Protein 3SL2 (pdb70)

Foldseek 3Di:
DKDQVLVLVVVVVVVVVPDDDAAEAEAGDPDRKIFPADSVLVSLLVVLVVVVQRVFADDSWYWYWHWDADVPVQKIKIKIKTQGQWADPVCFVVQLPFQDDNPVPDGSHSNVSSQVRLVVQPKGWGKDTDGNGIIMIMMMTRIDD

CATH classification: 3.30.565.10

Sequence (145 aa):
MWIQIVRFMSLIIDRFEMTKEQEFIRNLPDRDLYVEIDQDKITQVLDNIISNALKYSPEGGHVTFSIDVNEEEELLYISVKDEGIGIPKKDVEKVFDRFYRVDLGGTGLGLAIAKEMVQAHGGDIWADSIEGKGTTITFTLPYKE

Organism: Bacillus subtilis (strain 168) (NCBI:txid224308)

InterPro domains:
  IPR000014 PAS domain [PF13426] (274-369)
  IPR000014 PAS domain [SM00091] (263-329)
  IPR000014 PAS domain [cd00130] (272-367)
  IPR000700 PAS-associated, C-terminal [PS50113] (325-379)
  IPR001610 PAC motif [SM00086] (328-370)
  IPR003594 Histidine kinase/HSP90-like ATPase domain [PF02518] (489-601)
  IPR003594 Histidine kinase/HSP90-like ATPase domain [SM00387] (488-602)
  IPR003660 HAMP domain [PF00672] (201-253)
  IPR003660 HAMP domain [PS50885] (204-256)
  IPR003660 HAMP domain [SM00304] (204-256)
  IPR003661 Signal transduction histidine kinase, dimerisation/phosphoacceptor domain [PF00512] (377-442)
  IPR003661 Signal transduction histidine kinase, dimerisation/phosphoacceptor domain [SM00388] (376-443)
  IPR003661 Signal transduction histidine kinase, dimerisation/phosphoacceptor domain [cd00082] (374-439)
  IPR004358 Signal transduction histidine kinase-related protein, C-terminal [PR00344] (527-541)
  IPR004358 Signal transduction histidine kinase-related protein, C-terminal [PR00344] (545-555)
  IPR004358 Signal transduction histidine kinase-related protein, C-terminal [PR00344] (562-580)
  IPR004358 Signal transduction histidine kinase-related protein, C-terminal [PR00344] (586-599)
  IPR005467 Histidine kinase domain [PS50109] (383-602)
  IPR035965 PAS domain superfamily [SSF55785] (250-368)
  IPR036097 Signal transduction histidine kinase, dimerisation/phosphoacceptor domain superfamily [SSF47384] (362-443)

Secondary structure (DSSP, 8-state):
-EEEHHHHHHHHHHHHHTSS---EEEE--SS--EEES-HHHHHHHHHHHHHHHHHT--TT--EEEEEEEETTTTEEEEEEE--SS---TTTTTTTTSTT----------HHHHHHHHHHHTT--EEEEEETTTEEEEEEEEEEE-

B-factor: mean 34.16, std 13.98, range [8.69, 88.14]

Structure (mmCIF, N/CA/C/O backbone):
data_3SL2
#
_entry.id   3SL2
#
_cell.length_a   59.040
_cell.length_b   59.040
_cell.length_c   99.310
_cell.angle_alpha   90.00
_cell.angle_beta   90.00
_cell.angle_gamma   90.00
#
_symmetry.space_group_name_H-M   'I 41'
#
loop_
_entity.id
_entity.type
_entity.pdbx_description
1 polymer 'Sensor histidine kinase yycG'
2 non-polymer 'MAGNESIUM ION'
3 non-polymer "ADENOSINE-5'-TRIPHOSPHATE"
4 water water
#
loop_
_atom_site.group_PDB
_atom_site.id
_atom_site.type_symbol
_atom_site.label_atom_id
_atom_site.label_alt_id
_atom_site.label_comp_id
_atom_site.label_asym_id
_atom_site.label_entity_id
_atom_site.label_seq_id
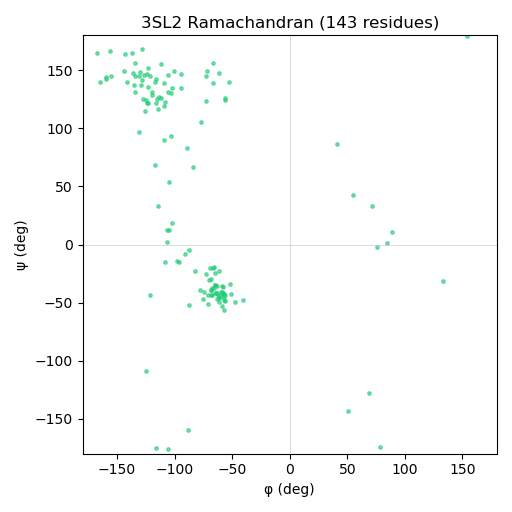_atom_site.pdbx_PDB_ins_code
_atom_site.Cartn_x
_atom_site.Cartn_y
_atom_site.Cartn_z
_atom_site.occupancy
_atom_site.B_iso_or_equiv
_atom_site.auth_seq_id
_atom_site.auth_comp_id
_atom_site.auth_asym_id
_atom_site.auth_atom_id
_atom_site.pdbx_PDB_model_num
ATOM 1 N N . MET A 1 1 ? -42.767 21.874 -4.795 1.00 46.60 450 MET A N 1
ATOM 2 C CA . MET A 1 1 ? -43.099 20.421 -4.791 1.00 47.61 450 MET A CA 1
ATOM 3 C C . MET A 1 1 ? -42.187 19.602 -3.880 1.00 45.65 450 MET A C 1
ATOM 4 O O . MET A 1 1 ? -41.000 19.897 -3.715 1.00 44.75 450 MET A O 1
ATOM 9 N N . TRP A 1 2 ? -42.769 18.544 -3.334 1.00 45.64 451 TRP A N 1
ATOM 10 C CA . TRP A 1 2 ? -42.131 17.724 -2.335 1.00 44.13 451 TRP A CA 1
ATOM 11 C C . TRP A 1 2 ? -41.685 16.388 -2.922 1.00 44.09 451 TRP A C 1
ATOM 12 O O . TRP A 1 2 ? -42.330 15.844 -3.827 1.00 46.09 451 TRP A O 1
ATOM 23 N N . ILE A 1 3 ? -40.560 15.875 -2.434 1.00 42.04 452 ILE A N 1
ATOM 24 C CA . ILE A 1 3 ? -40.096 14.566 -2.877 1.00 41.06 452 ILE A CA 1
ATOM 25 C C . ILE A 1 3 ? -39.738 13.671 -1.703 1.00 39.93 452 ILE A C 1
ATOM 26 O O . ILE A 1 3 ? -39.265 14.137 -0.665 1.00 37.62 452 ILE A O 1
ATOM 31 N N . GLN A 1 4 ? -40.008 12.382 -1.877 1.00 39.30 453 GLN A N 1
ATOM 32 C CA . GLN A 1 4 ? -39.703 11.404 -0.865 1.00 38.21 453 GLN A CA 1
ATOM 33 C C . GLN A 1 4 ? -38.214 11.145 -0.949 1.00 36.04 453 GLN A C 1
ATOM 34 O O . GLN A 1 4 ? -37.723 10.506 -1.883 1.00 36.51 453 GLN A O 1
ATOM 40 N N . ILE A 1 5 ? -37.485 11.684 0.020 1.00 33.85 454 ILE A N 1
ATOM 41 C CA . ILE A 1 5 ? -36.031 11.767 -0.075 1.00 32.92 454 ILE A CA 1
ATOM 42 C C . ILE A 1 5 ? -35.322 10.414 0.100 1.00 33.47 454 ILE A C 1
ATOM 43 O O . ILE A 1 5 ? -34.213 10.229 -0.393 1.00 32.82 454 ILE A O 1
ATOM 48 N N . VAL A 1 6 ? -35.964 9.477 0.795 1.00 34.34 455 VAL A N 1
ATOM 49 C CA . VAL A 1 6 ? -35.338 8.168 1.008 1.00 35.68 455 VAL A CA 1
ATOM 50 C C . VAL A 1 6 ? -35.299 7.383 -0.300 1.00 36.71 455 VAL A C 1
ATOM 51 O O . VAL A 1 6 ? -34.247 6.869 -0.702 1.00 37.00 455 VAL A O 1
ATOM 55 N N . ARG A 1 7 ? -36.456 7.298 -0.950 1.00 37.45 456 ARG A N 1
ATOM 56 C CA . ARG A 1 7 ? -36.578 6.690 -2.256 1.00 40.27 456 ARG A CA 1
ATOM 57 C C . ARG A 1 7 ? -35.623 7.378 -3.209 1.00 39.34 456 ARG A C 1
ATOM 58 O O . ARG A 1 7 ? -34.850 6.734 -3.913 1.00 40.13 456 ARG A O 1
ATOM 66 N N . PHE A 1 8 ? -35.655 8.707 -3.206 1.00 37.83 457 PHE A N 1
ATOM 67 C CA . PHE A 1 8 ? -34.880 9.460 -4.178 1.00 37.10 457 PHE A CA 1
ATOM 68 C C . PHE A 1 8 ? -33.389 9.146 -4.130 1.00 36.25 457 PHE A C 1
ATOM 69 O O . PHE A 1 8 ? -32.738 8.920 -5.162 1.00 36.43 457 PHE A O 1
ATOM 77 N N . MET A 1 9 ? -32.855 9.147 -2.923 1.00 35.01 458 MET A N 1
ATOM 78 C CA . MET A 1 9 ? -31.460 8.879 -2.716 1.00 36.29 458 MET A CA 1
ATOM 79 C C . MET A 1 9 ? -31.081 7.452 -3.031 1.00 37.90 458 MET A C 1
ATOM 80 O O . MET A 1 9 ? -30.004 7.219 -3.555 1.00 38.62 458 MET A O 1
ATOM 85 N N . SER A 1 10 ? -31.967 6.509 -2.704 1.00 39.78 459 SER A N 1
ATOM 86 C CA . SER A 1 10 ? -31.709 5.094 -2.965 1.00 41.81 459 SER A CA 1
ATOM 87 C C . SER A 1 10 ? -31.453 4.890 -4.450 1.00 42.76 459 SER A C 1
ATOM 88 O O . SER A 1 10 ? -30.544 4.159 -4.827 1.00 43.41 459 SER A O 1
ATOM 91 N N . LEU A 1 11 ? -32.251 5.562 -5.279 1.00 42.53 460 LEU A N 1
ATOM 92 C CA . LEU A 1 11 ? -32.121 5.490 -6.729 1.00 44.38 460 LEU A CA 1
ATOM 93 C C . LEU A 1 11 ? -30.841 6.144 -7.241 1.00 43.95 460 LEU A C 1
ATOM 94 O O . LEU A 1 11 ? -30.210 5.631 -8.178 1.00 44.72 460 LEU A O 1
ATOM 99 N N . ILE A 1 12 ? -30.466 7.283 -6.641 1.00 42.35 461 ILE A N 1
ATOM 100 C CA . ILE A 1 12 ? -29.172 7.903 -6.928 1.00 42.48 461 ILE A CA 1
ATOM 101 C C . ILE A 1 12 ? -28.023 6.945 -6.605 1.00 43.21 461 ILE A C 1
ATOM 102 O O . ILE A 1 12 ? -27.176 6.692 -7.457 1.00 44.26 461 ILE A O 1
ATOM 107 N N . ILE A 1 13 ? -28.009 6.418 -5.383 1.00 43.60 462 ILE A N 1
ATOM 108 C CA . ILE A 1 13 ? -26.987 5.462 -4.958 1.00 45.26 462 ILE A CA 1
ATOM 109 C C . ILE A 1 13 ? -26.984 4.241 -5.889 1.00 47.60 462 ILE A C 1
ATOM 110 O O . ILE A 1 13 ? -25.925 3.782 -6.309 1.00 48.77 462 ILE A O 1
ATOM 115 N N . ASP A 1 14 ? -28.168 3.754 -6.250 1.00 49.12 463 ASP A N 1
ATOM 116 C CA . ASP A 1 14 ? -28.264 2.575 -7.113 1.00 51.62 463 ASP A CA 1
ATOM 117 C C . ASP A 1 14 ? -27.557 2.793 -8.447 1.00 52.66 463 ASP A C 1
ATOM 118 O O . ASP A 1 14 ? -26.867 1.905 -8.931 1.00 54.34 463 ASP A O 1
ATOM 123 N N . ARG A 1 15 ? -27.706 3.983 -9.025 1.00 51.85 464 ARG A N 1
ATOM 124 C CA . ARG A 1 15 ? -27.090 4.265 -10.319 1.00 53.25 464 ARG A CA 1
ATOM 125 C C . ARG A 1 15 ? -25.564 4.329 -10.201 1.00 52.94 464 ARG A C 1
ATOM 126 O O . ARG A 1 15 ? -24.851 3.992 -11.156 1.00 54.41 464 ARG A O 1
ATOM 134 N N . PHE A 1 16 ? -25.077 4.734 -9.023 1.00 51.39 465 PHE A N 1
ATOM 135 C CA . PHE A 1 16 ? -23.640 4.685 -8.698 1.00 51.35 465 PHE A CA 1
ATOM 136 C C . PHE A 1 16 ? -23.164 3.268 -8.319 1.00 53.52 465 PHE A C 1
ATOM 137 O O . PHE A 1 16 ? -22.061 2.870 -8.691 1.00 54.32 465 PHE A O 1
ATOM 145 N N . GLU A 1 17 ? -23.990 2.529 -7.571 1.00 54.60 466 GLU A N 1
ATOM 146 C CA . GLU A 1 17 ? -23.640 1.182 -7.092 1.00 57.25 466 GLU A CA 1
ATOM 147 C C . GLU A 1 17 ? -23.523 0.187 -8.245 1.00 60.78 466 GLU A C 1
ATOM 148 O O . GLU A 1 17 ? -22.859 -0.841 -8.116 1.00 62.20 466 GLU A O 1
ATOM 154 N N . MET A 1 18 ? -24.133 0.522 -9.381 1.00 62.48 467 MET A N 1
ATOM 155 C CA . MET A 1 18 ? -24.251 -0.406 -10.508 1.00 66.50 467 MET A CA 1
ATOM 156 C C . MET A 1 18 ? -23.358 -0.118 -11.707 1.00 68.03 467 MET A C 1
ATOM 157 O O . MET A 1 18 ? -23.436 -0.821 -12.718 1.00 70.52 467 MET A O 1
ATOM 162 N N . THR A 1 19 ? -22.522 0.909 -11.611 1.00 67.69 468 THR A N 1
ATOM 163 C CA . THR A 1 19 ? -21.696 1.308 -12.747 1.00 69.51 468 THR A CA 1
ATOM 164 C C . THR A 1 19 ? -20.208 1.222 -12.438 1.00 70.54 468 THR A C 1
ATOM 165 O O . THR A 1 19 ? -19.749 1.721 -11.404 1.00 69.15 468 THR A O 1
ATOM 169 N N . LYS A 1 20 ? -19.473 0.585 -13.351 1.00 73.72 469 LYS A N 1
ATOM 170 C CA . LYS A 1 20 ? -18.011 0.436 -13.283 1.00 75.34 469 LYS A CA 1
ATOM 171 C C . LYS A 1 20 ? -17.586 -0.494 -12.136 1.00 76.45 469 LYS A C 1
ATOM 172 O O . LYS A 1 20 ? -18.074 -1.625 -12.048 1.00 78.13 469 LYS A O 1
ATOM 178 N N . GLU A 1 21 ? -16.672 -0.017 -11.284 1.00 75.84 470 GLU A N 1
ATOM 179 C CA . GLU A 1 21 ? -16.217 -0.747 -10.092 1.00 76.72 470 GLU A CA 1
ATOM 180 C C . GLU A 1 21 ? -15.582 0.176 -9.058 1.00 74.93 470 GLU A C 1
ATOM 181 O O . GLU A 1 21 ? -14.906 1.147 -9.411 1.00 74.23 470 GLU A O 1
ATOM 187 N N . GLN A 1 22 ? -15.807 -0.143 -7.784 1.00 74.56 471 GLN A N 1
ATOM 188 C CA . GLN A 1 22 ? -15.314 0.659 -6.664 1.00 73.02 471 GLN A CA 1
ATOM 189 C C . GLN A 1 22 ? -14.478 -0.189 -5.710 1.00 74.42 471 GLN A C 1
ATOM 190 O O . GLN A 1 22 ? -14.926 -1.237 -5.241 1.00 75.57 471 GLN A O 1
ATOM 192 N N . GLU A 1 25 ? -17.693 -0.055 -2.511 1.00 48.97 474 GLU A N 1
ATOM 193 C CA . GLU A 1 25 ? -18.710 -0.510 -1.560 1.00 49.99 474 GLU A CA 1
ATOM 194 C C . GLU A 1 25 ? -19.588 0.642 -1.076 1.00 47.74 474 GLU A C 1
ATOM 195 O O . GLU A 1 25 ? -19.075 1.714 -0.802 1.00 47.42 474 GLU A O 1
ATOM 197 N N . PHE A 1 26 ? -20.893 0.398 -0.949 1.00 48.01 475 PHE A N 1
ATOM 198 C CA . PHE A 1 26 ? -21.858 1.406 -0.459 1.00 45.74 475 PHE A CA 1
ATOM 199 C C . PHE A 1 26 ? -22.681 0.930 0.733 1.00 46.19 475 PHE A C 1
ATOM 200 O O .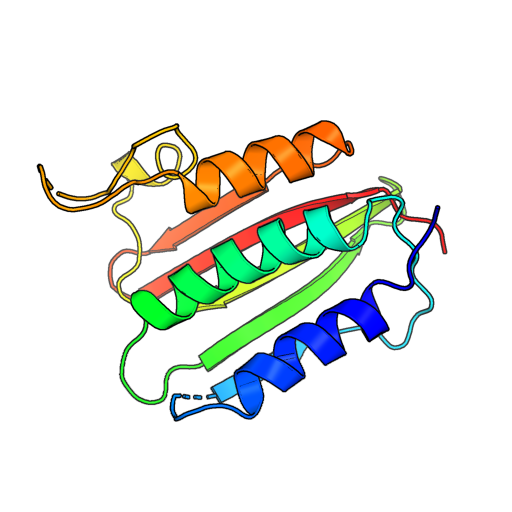 PHE A 1 26 ? -23.334 -0.125 0.676 1.00 48.02 475 PHE A O 1
ATOM 208 N N . ILE A 1 27 ? -22.629 1.704 1.812 1.00 43.76 476 ILE A N 1
ATOM 209 C CA . ILE A 1 27 ? -23.262 1.355 3.080 1.00 44.35 476 ILE A CA 1
ATOM 210 C C . ILE A 1 27 ? -24.367 2.360 3.412 1.00 42.11 476 ILE A C 1
ATOM 211 O O . ILE A 1 27 ? -24.191 3.552 3.188 1.00 40.01 476 ILE A O 1
ATOM 216 N N . ARG A 1 28 ? -25.469 1.876 3.995 1.00 42.99 477 ARG A N 1
ATOM 217 C CA . ARG A 1 28 ? -26.673 2.707 4.192 1.00 41.46 477 ARG A CA 1
ATOM 218 C C . ARG A 1 28 ? -27.239 2.748 5.618 1.00 42.75 477 ARG A C 1
ATOM 219 O O . ARG A 1 28 ? -27.571 1.705 6.193 1.00 43.36 477 ARG A O 1
ATOM 227 N N . ASN A 1 29 ? -27.396 3.964 6.151 1.00 42.30 478 ASN A N 1
ATOM 228 C CA . ASN A 1 29 ? -28.121 4.211 7.399 1.00 42.65 478 ASN A CA 1
ATOM 229 C C . ASN A 1 29 ? -29.344 5.102 7.084 1.00 42.07 478 ASN A C 1
ATOM 230 O O . ASN A 1 29 ? -29.382 6.267 7.493 1.00 39.34 478 ASN A O 1
ATOM 235 N N . LEU A 1 30 ? -30.311 4.521 6.352 1.00 42.95 479 LEU A N 1
ATOM 236 C CA . LEU A 1 30 ? -31.518 5.183 5.796 1.00 42.75 479 LEU A CA 1
ATOM 237 C C . LEU A 1 30 ? -32.844 4.648 6.361 1.00 43.53 479 LEU A C 1
ATOM 238 O O . LEU A 1 30 ? -33.165 3.456 6.208 1.00 45.99 479 LEU A O 1
ATOM 243 N N . PRO A 1 31 ? -33.640 5.536 6.970 1.00 42.45 480 PRO A N 1
ATOM 244 C CA . PRO A 1 31 ? -34.844 5.098 7.680 1.00 42.75 480 PRO A CA 1
ATOM 245 C C . PRO A 1 31 ? -35.985 4.618 6.779 1.00 42.99 480 PRO A C 1
ATOM 246 O O . PRO A 1 31 ? -36.137 5.073 5.642 1.00 41.20 480 PRO A O 1
ATOM 250 N N . ASP A 1 32 ? -36.773 3.676 7.305 1.00 44.35 481 ASP A N 1
ATOM 251 C CA . ASP A 1 32 ? -38.035 3.293 6.691 1.00 45.40 481 ASP A CA 1
ATOM 252 C C . ASP A 1 32 ? -39.096 4.268 7.163 1.00 44.90 481 ASP A C 1
ATOM 253 O O . ASP A 1 32 ? -40.021 3.918 7.903 1.00 45.98 481 ASP A O 1
ATOM 258 N N . ARG A 1 33 ? -38.933 5.514 6.739 1.00 42.84 482 ARG A N 1
ATOM 259 C CA . ARG A 1 33 ? -39.810 6.573 7.163 1.00 42.55 482 ARG A CA 1
ATOM 260 C C . ARG A 1 33 ? -40.134 7.395 5.948 1.00 41.33 482 ARG A C 1
ATOM 261 O O . ARG A 1 33 ? -39.305 7.528 5.038 1.00 40.68 482 ARG A O 1
ATOM 269 N N . ASP A 1 34 ? -41.342 7.945 5.940 1.00 41.05 483 ASP A N 1
ATOM 270 C CA . ASP A 1 34 ? -41.840 8.675 4.801 1.00 40.39 483 ASP A CA 1
ATOM 271 C C . ASP A 1 34 ? -41.471 10.151 4.897 1.00 37.50 483 ASP A C 1
ATOM 272 O O . ASP A 1 34 ? -42.293 10.960 5.311 1.00 37.26 483 ASP A O 1
ATOM 277 N N . LEU A 1 35 ? -40.250 10.501 4.478 1.00 34.96 484 LEU A N 1
ATOM 278 C CA . LEU A 1 35 ? -39.745 11.859 4.676 1.00 31.96 484 LEU A CA 1
ATOM 279 C C . LEU A 1 35 ? -39.748 12.645 3.377 1.00 30.54 484 LEU A C 1
ATOM 280 O O . LEU A 1 35 ? -39.249 12.161 2.370 1.00 30.32 484 LEU A O 1
ATOM 285 N N . TYR A 1 36 ? -40.292 13.858 3.419 1.00 30.42 485 TYR A N 1
ATOM 286 C CA . TYR A 1 36 ? -40.359 14.717 2.232 1.00 30.05 485 TYR A CA 1
ATOM 287 C C . TYR A 1 36 ? -39.578 16.014 2.351 1.00 28.62 485 TYR A C 1
ATOM 288 O O . TYR A 1 36 ? -39.583 16.660 3.396 1.00 27.47 485 TYR A O 1
ATOM 297 N N . VAL A 1 37 ? -38.914 16.389 1.260 1.00 27.30 486 VAL A N 1
ATOM 298 C CA . VAL A 1 37 ? -38.157 17.635 1.190 1.00 26.42 486 VAL A CA 1
ATOM 299 C C . VAL A 1 37 ? -38.678 18.474 0.023 1.00 27.38 486 VAL A C 1
ATOM 300 O O . VAL A 1 37 ? -39.194 17.918 -0.934 1.00 28.33 486 VAL A O 1
ATOM 304 N N . GLU A 1 38 ? -38.557 19.793 0.136 1.00 27.27 487 GLU A N 1
ATOM 305 C CA . GLU A 1 38 ? -39.084 20.709 -0.873 1.00 29.76 487 GLU A CA 1
ATOM 306 C C . GLU A 1 38 ? -37.867 21.280 -1.576 1.00 30.63 487 GLU A C 1
ATOM 307 O O . GLU A 1 38 ? -37.266 22.281 -1.166 1.00 31.58 487 GLU A O 1
ATOM 313 N N . ILE A 1 39 ? -37.457 20.591 -2.615 1.00 32.23 488 ILE A N 1
ATOM 314 C CA . ILE A 1 39 ? -36.310 21.016 -3.392 1.00 31.96 488 ILE A CA 1
ATOM 315 C C . ILE A 1 39 ? -36.478 20.311 -4.704 1.00 33.38 488 ILE A C 1
ATOM 316 O O . ILE A 1 39 ? -36.955 19.171 -4.742 1.00 34.89 488 ILE A O 1
ATOM 321 N N . ASP A 1 40 ? -36.137 20.989 -5.781 1.00 33.50 489 ASP A N 1
ATOM 322 C CA . ASP A 1 40 ? -36.349 20.405 -7.090 1.00 35.10 489 ASP A CA 1
ATOM 323 C C . ASP A 1 40 ? -35.436 19.204 -7.234 1.00 34.06 489 ASP A C 1
ATOM 324 O O . ASP A 1 40 ? -34.279 19.248 -6.805 1.00 31.98 489 ASP A O 1
ATOM 329 N N . GLN A 1 41 ? -35.983 18.145 -7.829 1.00 35.09 490 GLN A N 1
ATOM 330 C CA . GLN A 1 41 ? -35.239 16.936 -8.174 1.00 35.21 490 GLN A CA 1
ATOM 331 C C . GLN A 1 41 ? -33.855 17.226 -8.728 1.00 33.73 490 GLN A C 1
ATOM 332 O O . GLN A 1 41 ? -32.886 16.615 -8.293 1.00 32.66 490 GLN A O 1
ATOM 338 N N . ASP A 1 42 ? -33.758 18.155 -9.682 1.00 33.09 491 ASP A N 1
ATOM 339 C CA . ASP A 1 42 ? -32.501 18.376 -10.375 1.00 32.51 491 ASP A CA 1
ATOM 340 C C . ASP A 1 42 ? -31.436 19.027 -9.490 1.00 29.17 491 ASP A C 1
ATOM 341 O O . ASP A 1 42 ? -30.247 18.786 -9.667 1.00 27.83 491 ASP A O 1
ATOM 346 N N . LYS A 1 43 ? -31.877 19.845 -8.533 1.00 27.23 492 LYS A N 1
ATOM 347 C CA . LYS A 1 43 ? -30.959 20.548 -7.633 1.00 25.57 492 LYS A CA 1
ATOM 348 C C . LYS A 1 43 ? -30.404 19.590 -6.600 1.00 23.75 492 LYS A C 1
ATOM 349 O O . LYS A 1 43 ? -29.199 19.563 -6.363 1.00 21.97 492 LYS A O 1
ATOM 355 N N . ILE A 1 44 ? -31.289 18.800 -6.005 1.00 23.83 493 ILE A N 1
ATOM 356 C CA . ILE A 1 44 ? -30.839 17.800 -5.037 1.00 22.83 493 ILE A CA 1
ATOM 357 C C . ILE A 1 44 ? -29.967 16.726 -5.719 1.00 23.08 493 ILE A C 1
ATOM 358 O O . ILE A 1 44 ? -29.001 16.238 -5.125 1.00 22.89 493 ILE A O 1
ATOM 363 N N . THR A 1 45 ? -30.273 16.386 -6.967 1.00 23.91 494 THR A N 1
ATOM 364 C CA . THR A 1 45 ? -29.371 15.530 -7.742 1.00 25.44 494 THR A CA 1
ATOM 365 C C . THR A 1 45 ? -27.956 16.106 -7.865 1.00 24.43 494 THR A C 1
ATOM 366 O O . THR A 1 45 ? -26.990 15.394 -7.654 1.00 24.98 494 THR A O 1
ATOM 370 N N . GLN A 1 46 ? -27.829 17.392 -8.188 1.00 23.44 495 GLN A N 1
ATOM 371 C CA . GLN A 1 46 ? -26.512 18.014 -8.306 1.00 23.38 495 GLN A CA 1
ATOM 372 C C . GLN A 1 46 ? -25.770 18.008 -6.986 1.00 21.06 495 GLN A C 1
ATOM 373 O O . GLN A 1 46 ? -24.566 17.736 -6.937 1.00 20.84 495 GLN A O 1
ATOM 379 N N . VAL A 1 47 ? -26.486 18.307 -5.900 1.00 18.30 496 VAL A N 1
ATOM 380 C CA . VAL A 1 47 ? -25.871 18.315 -4.574 1.00 17.10 496 VAL A CA 1
ATOM 381 C C . VAL A 1 47 ? -25.260 16.936 -4.308 1.00 17.84 496 VAL A C 1
ATOM 382 O O . VAL A 1 47 ? -24.070 16.808 -4.027 1.00 18.14 496 VAL A O 1
ATOM 386 N N . LEU A 1 48 ? -26.087 15.893 -4.398 1.00 18.82 497 LEU A N 1
ATOM 387 C CA . LEU A 1 48 ? -25.617 14.547 -4.124 1.00 20.24 497 LEU A CA 1
ATOM 388 C C . LEU A 1 48 ? -24.573 14.054 -5.115 1.00 21.29 497 LEU A C 1
ATOM 389 O O . LEU A 1 48 ? -23.563 13.470 -4.707 1.00 22.13 497 LEU A O 1
ATOM 394 N N . ASP A 1 49 ? -24.769 14.331 -6.399 1.00 21.47 498 ASP A N 1
ATOM 395 C CA . ASP A 1 49 ? -23.793 13.865 -7.415 1.00 24.61 498 ASP A CA 1
ATOM 396 C C . ASP A 1 49 ? -22.415 14.465 -7.112 1.00 23.93 498 ASP A C 1
ATOM 397 O O . ASP A 1 49 ? -21.400 13.788 -7.222 1.00 24.57 498 ASP A O 1
ATOM 402 N N . ASN A 1 50 ? -22.384 15.740 -6.714 1.00 21.75 499 ASN A N 1
ATOM 403 C CA . ASN A 1 50 ? -21.125 16.427 -6.483 1.00 21.51 499 ASN A CA 1
ATOM 404 C C . ASN A 1 50 ? -20.398 15.886 -5.279 1.00 21.36 499 ASN A C 1
ATOM 405 O O . ASN A 1 50 ? -19.176 15.735 -5.316 1.00 21.89 499 ASN A O 1
ATOM 410 N N . ILE A 1 51 ? -21.148 15.570 -4.219 1.00 19.96 500 ILE A N 1
ATOM 411 C CA . ILE A 1 51 ? -20.559 15.011 -3.025 1.00 21.29 500 ILE A CA 1
ATOM 412 C C . ILE A 1 51 ? -20.097 13.580 -3.261 1.00 22.73 500 ILE A C 1
ATOM 413 O O . ILE A 1 51 ? -18.993 13.206 -2.858 1.00 22.47 500 ILE A O 1
ATOM 418 N N . ILE A 1 52 ? -20.930 12.798 -3.941 1.00 23.83 501 ILE A N 1
ATOM 419 C CA . ILE A 1 52 ? -20.568 11.414 -4.248 1.00 26.54 501 ILE A CA 1
ATOM 420 C C . ILE A 1 52 ? -19.359 11.376 -5.169 1.00 28.35 501 ILE A C 1
ATOM 421 O O . ILE A 1 52 ? -18.424 10.584 -4.941 1.00 30.34 501 ILE A O 1
ATOM 426 N N . SER A 1 53 ? -19.332 12.256 -6.170 1.00 27.64 502 SER A N 1
ATOM 427 C CA . SER A 1 53 ? -18.202 12.309 -7.108 1.00 29.14 502 SER A CA 1
ATOM 428 C C . SER A 1 53 ? -16.890 12.510 -6.347 1.00 28.74 502 SER A C 1
ATOM 429 O O . SER A 1 53 ? -15.885 11.845 -6.630 1.00 29.36 502 SER A O 1
ATOM 432 N N . ASN A 1 54 ? -16.904 13.410 -5.368 1.00 25.59 503 ASN A N 1
ATOM 433 C CA . ASN A 1 54 ? -15.731 13.635 -4.533 1.00 25.62 503 ASN A CA 1
ATOM 434 C C . ASN A 1 54 ? -15.342 12.412 -3.708 1.00 27.47 503 ASN A C 1
ATOM 435 O O . ASN A 1 54 ? -14.176 12.046 -3.645 1.00 28.21 503 ASN A O 1
ATOM 440 N N . ALA A 1 55 ? -16.319 11.790 -3.057 1.00 28.16 504 ALA A N 1
ATOM 441 C CA . ALA A 1 55 ? -16.046 10.639 -2.222 1.00 30.01 504 ALA A CA 1
ATOM 442 C C . ALA A 1 55 ? -15.372 9.539 -3.009 1.00 32.71 504 ALA A C 1
ATOM 443 O O . ALA A 1 55 ? -14.432 8.929 -2.512 1.00 34.53 504 ALA A O 1
ATOM 445 N N . LEU A 1 56 ? -15.846 9.297 -4.228 1.00 33.43 505 LEU A N 1
ATOM 446 C CA . LEU A 1 56 ? -15.239 8.267 -5.092 1.00 36.54 505 LEU A CA 1
ATOM 447 C C . LEU A 1 56 ? -13.902 8.689 -5.687 1.00 38.06 505 LEU A C 1
ATOM 448 O O . LEU A 1 56 ? -12.971 7.873 -5.758 1.00 39.64 505 LEU A O 1
ATOM 453 N N . LYS A 1 57 ? -13.801 9.950 -6.121 1.00 37.52 506 LYS A N 1
ATOM 454 C CA . LYS A 1 57 ? -12.573 10.515 -6.686 1.00 39.59 506 LYS A CA 1
ATOM 455 C C . LYS A 1 57 ? -11.410 10.435 -5.707 1.00 40.72 506 LYS A C 1
ATOM 456 O O . LYS A 1 57 ? -10.266 10.174 -6.113 1.00 42.24 506 LYS A O 1
ATOM 462 N N . TYR A 1 58 ? -11.706 10.626 -4.425 1.00 41.02 507 TYR A N 1
ATOM 463 C CA . TYR A 1 58 ? -10.690 10.752 -3.389 1.00 42.66 507 TYR A CA 1
ATOM 464 C C . TYR A 1 58 ? -10.587 9.525 -2.484 1.00 44.36 507 TYR A C 1
ATOM 465 O O . TYR A 1 58 ? -9.923 9.576 -1.448 1.00 45.31 507 TYR A O 1
ATOM 474 N N . SER A 1 59 ? -11.232 8.427 -2.899 1.00 46.05 508 SER A N 1
ATOM 475 C CA . SER A 1 59 ? -11.252 7.142 -2.173 1.00 47.92 508 SER A CA 1
ATOM 476 C C . SER A 1 59 ? -10.275 6.096 -2.741 1.00 50.61 508 SER A C 1
ATOM 477 O O . SER A 1 59 ? -10.002 6.075 -3.948 1.00 50.82 508 SER A O 1
ATOM 480 N N . PRO A 1 60 ? -9.749 5.219 -1.868 1.00 52.38 509 PRO A N 1
ATOM 481 C CA . PRO A 1 60 ? -8.871 4.172 -2.378 1.00 55.07 509 PRO A CA 1
ATOM 482 C C . PRO A 1 60 ? -9.452 2.781 -2.152 1.00 56.89 509 PRO A C 1
ATOM 483 O O . PRO A 1 60 ? -10.594 2.652 -1.693 1.00 55.45 509 PRO A O 1
ATOM 487 N N . GLU A 1 61 ? -8.662 1.761 -2.498 1.00 59.19 510 GLU A N 1
ATOM 488 C CA . GLU A 1 61 ? -8.939 0.352 -2.186 1.00 62.00 510 GLU A CA 1
ATOM 489 C C . GLU A 1 61 ? -10.342 -0.102 -2.583 1.00 61.60 510 GLU A C 1
ATOM 490 O O . GLU A 1 61 ? -10.865 0.299 -3.629 1.00 61.18 510 GLU A O 1
ATOM 492 N N . GLY A 1 62 ? -10.921 -0.969 -1.756 1.00 62.62 511 GLY A N 1
ATOM 493 C CA . GLY A 1 62 ? -12.352 -1.235 -1.774 1.00 61.95 511 GLY A CA 1
ATOM 494 C C . GLY A 1 62 ? -12.962 -0.534 -0.573 1.00 60.03 511 GLY A C 1
ATOM 495 O O . GLY A 1 62 ? -13.642 -1.163 0.250 1.00 61.04 511 GLY A O 1
ATOM 496 N N . GLY A 1 63 ? -12.696 0.771 -0.476 1.00 57.76 512 GLY A N 1
ATOM 497 C CA . GLY A 1 63 ? -13.131 1.603 0.640 1.00 55.13 512 GLY A CA 1
ATOM 498 C C . GLY A 1 63 ? -14.635 1.753 0.692 1.00 52.94 512 GLY A C 1
ATOM 499 O O . GLY A 1 63 ? -15.318 1.612 -0.328 1.00 53.73 512 GLY A O 1
ATOM 500 N N . HIS A 1 64 ? -15.155 2.043 1.883 1.00 50.51 513 HIS A N 1
ATOM 501 C CA . HIS A 1 64 ? -16.587 2.151 2.074 1.00 47.39 513 HIS A CA 1
ATOM 502 C C . HIS A 1 64 ? -17.018 3.609 1.935 1.00 43.12 513 HIS A C 1
ATOM 503 O O . HIS A 1 64 ? -16.352 4.506 2.463 1.00 41.37 513 HIS A O 1
ATOM 510 N N . VAL A 1 65 ? -18.105 3.822 1.192 1.00 40.38 514 VAL A N 1
ATOM 511 C CA . VAL A 1 65 ? -18.853 5.094 1.235 1.00 36.67 514 VAL A CA 1
ATOM 512 C C . VAL A 1 65 ? -20.187 4.859 1.934 1.00 36.28 514 VAL A C 1
ATOM 513 O O . VAL A 1 65 ? -21.027 4.072 1.469 1.00 37.44 514 VAL A O 1
ATOM 517 N N . THR A 1 66 ? -20.382 5.566 3.045 1.00 34.51 515 THR A N 1
ATOM 518 C CA . THR A 1 66 ? -21.553 5.375 3.890 1.00 34.14 515 THR A CA 1
ATOM 519 C C . THR A 1 66 ? -22.491 6.575 3.875 1.00 31.55 515 THR A C 1
ATOM 520 O O . THR A 1 66 ? -22.084 7.722 4.114 1.00 29.72 515 THR A O 1
ATOM 524 N N . PHE A 1 67 ? -23.743 6.272 3.568 1.00 30.14 516 PHE A N 1
ATOM 525 C CA . PHE A 1 67 ? -24.806 7.267 3.510 1.00 29.31 516 PHE A CA 1
ATOM 526 C C . PHE A 1 67 ? -25.666 7.196 4.777 1.00 29.57 516 PHE A C 1
ATOM 527 O O . PHE A 1 67 ? -26.038 6.103 5.235 1.00 31.95 516 PHE A O 1
ATOM 535 N N . SER A 1 68 ? -25.981 8.342 5.365 1.00 28.38 517 SER A N 1
ATOM 536 C CA . SER A 1 68 ? -26.895 8.334 6.513 1.00 28.88 517 SER A CA 1
ATOM 537 C C . SER A 1 68 ? -27.925 9.435 6.356 1.00 26.77 517 SER A C 1
ATOM 538 O O . SER A 1 68 ? -27.625 10.494 5.819 1.00 26.09 517 SER A O 1
ATOM 541 N N . ILE A 1 69 ? -29.136 9.148 6.821 1.00 26.15 518 ILE A N 1
ATOM 542 C CA . ILE A 1 69 ? -30.152 10.184 7.026 1.00 24.59 518 ILE A CA 1
ATOM 543 C C . ILE A 1 69 ? -30.587 10.096 8.470 1.00 26.05 518 ILE A C 1
ATOM 544 O O . ILE A 1 69 ? -31.011 9.034 8.924 1.00 28.03 518 ILE A O 1
ATOM 549 N N . ASP A 1 70 ? -30.430 11.187 9.199 1.00 24.38 519 ASP A N 1
ATOM 550 C CA . ASP A 1 70 ? -30.885 11.262 10.579 1.00 26.85 519 ASP A CA 1
ATOM 551 C C . ASP A 1 70 ? -31.861 12.383 10.696 1.00 26.24 519 ASP A C 1
ATOM 552 O O . ASP A 1 70 ? -31.733 13.409 10.024 1.00 24.84 519 ASP A O 1
ATOM 557 N N . VAL A 1 71 ? -32.866 12.193 11.543 1.00 26.22 520 VAL A N 1
ATOM 558 C CA . VAL A 1 71 ? -33.981 13.129 11.599 1.00 26.30 520 VAL A CA 1
ATOM 559 C C . VAL A 1 71 ? -33.929 13.937 12.882 1.00 27.03 520 VAL A C 1
ATOM 560 O O . VAL A 1 71 ? -33.899 13.372 13.988 1.00 27.56 520 VAL A O 1
ATOM 564 N N . ASN A 1 72 ? -33.887 15.256 12.748 1.00 25.71 521 ASN A N 1
ATOM 565 C CA . ASN A 1 72 ? -34.002 16.127 13.917 1.00 27.06 521 ASN A CA 1
ATOM 566 C C . ASN A 1 72 ? -35.404 16.700 13.962 1.00 27.81 521 ASN A C 1
ATOM 567 O O . ASN A 1 72 ? -35.684 17.721 13.344 1.00 25.66 521 ASN A O 1
ATOM 572 N N . GLU A 1 73 ? -36.291 16.034 14.700 1.00 29.51 522 GLU A N 1
ATOM 573 C CA . GLU A 1 73 ? -37.703 16.397 14.668 1.00 31.24 522 GLU A CA 1
ATOM 574 C C . GLU A 1 73 ? -37.950 17.800 15.226 1.00 32.73 522 GLU A C 1
ATOM 575 O O . GLU A 1 73 ? -38.831 18.519 14.739 1.00 32.97 522 GLU A O 1
ATOM 581 N N . GLU A 1 74 ? -37.159 18.172 16.235 1.00 34.66 523 GLU A N 1
ATOM 582 C CA . GLU A 1 74 ? -37.250 19.466 16.928 1.00 37.13 523 GLU A CA 1
ATOM 583 C C . GLU A 1 74 ? -36.904 20.664 16.058 1.00 35.23 523 GLU A C 1
ATOM 584 O O . GLU A 1 74 ? -37.501 21.738 16.182 1.00 36.31 523 GLU A O 1
ATOM 590 N N . GLU A 1 75 ? -35.913 20.476 15.202 1.00 32.21 524 GLU A N 1
ATOM 591 C CA . GLU A 1 75 ? -35.487 21.523 14.271 1.00 30.44 524 GLU A CA 1
ATOM 592 C C . GLU A 1 75 ? -36.234 21.420 12.945 1.00 28.35 524 GLU A C 1
ATOM 593 O O . GLU A 1 75 ? -36.097 22.301 12.108 1.00 28.13 524 GLU A O 1
ATOM 599 N N . GLU A 1 76 ? -37.006 20.350 12.747 1.00 26.92 525 GLU A N 1
ATOM 600 C CA . GLU A 1 76 ? -37.654 20.039 11.461 1.00 26.02 525 GLU A CA 1
ATOM 601 C C . GLU A 1 76 ? -36.628 19.969 10.323 1.00 23.17 525 GLU A C 1
ATOM 602 O O . GLU A 1 76 ? -36.858 20.489 9.212 1.00 23.17 525 GLU A O 1
ATOM 608 N N . LEU A 1 77 ? -35.500 19.329 10.610 1.00 21.95 526 LEU A N 1
ATOM 609 C CA . LEU A 1 77 ? -34.417 19.164 9.647 1.00 20.45 526 LEU A CA 1
ATOM 610 C C . LEU A 1 77 ? -33.957 17.709 9.507 1.00 20.86 526 LEU A C 1
ATOM 611 O O . LEU A 1 77 ? -33.900 16.948 10.505 1.00 22.48 526 LEU A O 1
ATOM 616 N N . LEU A 1 78 ? -33.642 17.299 8.293 1.00 20.66 527 LEU A N 1
ATOM 617 C CA . LEU A 1 78 ? -32.904 16.061 8.089 1.00 22.06 527 LEU A CA 1
ATOM 618 C C . LEU A 1 78 ? -31.439 16.396 7.992 1.00 21.73 527 LEU A C 1
ATOM 619 O O . LEU A 1 78 ? -31.058 17.439 7.435 1.00 20.72 527 LEU A O 1
ATOM 624 N N . TYR A 1 79 ? -30.608 15.480 8.484 1.00 20.59 528 TYR A N 1
ATOM 625 C CA . TYR A 1 79 ? -29.168 15.582 8.379 1.00 19.52 528 TYR A CA 1
ATOM 626 C C . TYR A 1 79 ? -28.744 14.440 7.483 1.00 20.83 528 TYR A C 1
ATOM 627 O O . TYR A 1 79 ? -28.905 13.267 7.815 1.00 22.77 528 TYR A O 1
ATOM 636 N N . ILE A 1 80 ? -28.171 14.768 6.331 1.00 19.70 529 ILE A N 1
ATOM 637 C CA . ILE A 1 80 ? -27.834 13.774 5.333 1.00 20.74 529 ILE A CA 1
ATOM 638 C C . ILE A 1 80 ? -26.338 13.766 5.196 1.00 20.74 529 ILE A C 1
ATOM 639 O O . ILE A 1 80 ? -25.732 14.811 4.943 1.00 19.11 529 ILE A O 1
ATOM 644 N N . SER A 1 81 ? -25.714 12.605 5.360 1.00 21.02 530 SER A N 1
ATOM 645 C CA . SER A 1 81 ? -24.252 12.589 5.337 1.00 22.76 530 SER A CA 1
ATOM 646 C C . SER A 1 81 ? -23.684 11.538 4.414 1.00 22.87 530 SER A C 1
ATOM 647 O O . SER A 1 81 ? -24.309 10.503 4.191 1.00 23.42 530 SER A O 1
ATOM 650 N N . VAL A 1 82 ? -22.523 11.864 3.844 1.00 21.44 531 VAL A N 1
ATOM 651 C CA . VAL A 1 82 ? -21.755 10.950 3.004 1.00 23.48 531 VAL A CA 1
ATOM 652 C C . VAL A 1 82 ? -20.362 10.869 3.573 1.00 24.73 531 VAL A C 1
ATOM 653 O O . VAL A 1 82 ? -19.640 11.852 3.597 1.00 23.54 531 VAL A O 1
ATOM 657 N N . LYS A 1 83 ? -19.995 9.674 4.054 1.00 26.75 532 LYS A N 1
ATOM 658 C CA . LYS A 1 83 ? -18.698 9.419 4.670 1.00 29.01 532 LYS A CA 1
ATOM 659 C C . LYS A 1 83 ? -17.855 8.549 3.744 1.00 30.86 532 LYS A C 1
ATOM 660 O O . LYS A 1 83 ? -18.390 7.617 3.131 1.00 32.59 532 LYS A O 1
ATOM 666 N N . ASP A 1 84 ? -16.569 8.875 3.642 1.00 30.83 533 ASP A N 1
ATOM 667 C CA . ASP A 1 84 ? -15.579 8.078 2.892 1.00 32.72 533 ASP A CA 1
ATOM 668 C C . ASP A 1 84 ? -14.375 7.777 3.779 1.00 34.62 533 ASP A C 1
ATOM 669 O O . ASP A 1 84 ? -14.229 8.346 4.875 1.00 33.59 533 ASP A O 1
ATOM 674 N N . GLU A 1 85 ? -13.514 6.866 3.310 1.00 36.93 534 GLU A N 1
ATOM 675 C CA . GLU A 1 85 ? -12.312 6.455 4.032 1.00 39.39 534 GLU A CA 1
ATOM 676 C C . GLU A 1 85 ? -11.068 6.891 3.250 1.00 40.02 534 GLU A C 1
ATOM 677 O O . GLU A 1 85 ? -10.015 6.227 3.263 1.00 41.62 534 GLU A O 1
ATOM 683 N N . GLY A 1 86 ? -11.207 8.025 2.570 1.00 38.45 535 GLY A N 1
ATOM 684 C CA . GLY A 1 86 ? -10.238 8.478 1.576 1.00 38.97 535 GLY A CA 1
ATOM 685 C C . GLY A 1 86 ? -9.128 9.300 2.171 1.00 39.71 535 GLY A C 1
ATOM 686 O O . GLY A 1 86 ? -8.875 9.237 3.378 1.00 40.80 535 GLY A O 1
ATOM 687 N N . ILE A 1 87 ? -8.468 10.076 1.315 1.00 40.64 536 ILE A N 1
ATOM 688 C CA . ILE A 1 87 ? -7.288 10.842 1.707 1.00 42.10 536 ILE A CA 1
ATOM 689 C C . ILE A 1 87 ? -7.531 11.876 2.806 1.00 41.89 536 ILE A C 1
ATOM 690 O O . ILE A 1 87 ? -6.596 12.265 3.500 1.00 43.41 536 ILE A O 1
ATOM 695 N N . GLY A 1 88 ? -8.779 12.323 2.963 1.00 40.24 537 GLY A N 1
ATOM 696 C CA . GLY A 1 88 ? -9.098 13.302 3.992 1.00 40.63 537 GLY A CA 1
ATOM 697 C C . GLY A 1 88 ? -8.688 14.701 3.581 1.00 40.26 537 GLY A C 1
ATOM 698 O O . GLY A 1 88 ? -8.250 14.922 2.454 1.00 40.09 537 GLY A O 1
ATOM 699 N N . ILE A 1 89 ? -8.838 15.646 4.504 1.00 41.09 538 ILE A N 1
ATOM 700 C CA . ILE A 1 89 ? -8.592 17.056 4.217 1.00 41.56 538 ILE A CA 1
ATOM 701 C C . ILE A 1 89 ? -7.760 17.684 5.335 1.00 43.81 538 ILE A C 1
ATOM 702 O O . ILE A 1 89 ? -8.081 17.503 6.507 1.00 44.78 538 ILE A O 1
ATOM 707 N N . PRO A 1 90 ? -6.685 18.415 4.977 1.00 45.85 539 PRO A N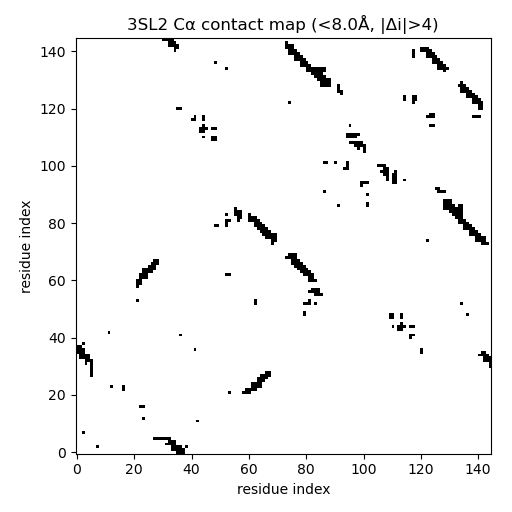 1
ATOM 708 C CA . PRO A 1 90 ? -5.878 19.107 5.981 1.00 47.93 539 PRO A CA 1
ATOM 709 C C . PRO A 1 90 ? -6.737 19.996 6.878 1.00 48.01 539 PRO A C 1
ATOM 710 O O . PRO A 1 90 ? -7.669 20.650 6.395 1.00 46.87 539 PRO A O 1
ATOM 714 N N . LYS A 1 91 ? -6.414 20.000 8.171 1.00 50.19 540 LYS A N 1
ATOM 715 C CA . LYS A 1 91 ? -7.158 20.725 9.203 1.00 50.72 540 LYS A CA 1
ATOM 716 C C . LYS A 1 91 ? -7.418 22.202 8.877 1.00 50.58 540 LYS A C 1
ATOM 717 O O . LYS A 1 91 ? -8.521 22.704 9.099 1.00 49.49 540 LYS A O 1
ATOM 723 N N . LYS A 1 92 ? -6.408 22.889 8.348 1.00 51.88 541 LYS A N 1
ATOM 724 C CA . LYS A 1 92 ? -6.545 24.311 8.003 1.00 52.00 541 LYS A CA 1
ATOM 725 C C . LYS A 1 92 ? -7.480 24.583 6.805 1.00 50.31 541 LYS A C 1
ATOM 726 O O . LYS A 1 92 ? -7.992 25.700 6.652 1.00 49.83 541 LYS A O 1
ATOM 732 N N . ASP A 1 93 ? -7.709 23.557 5.979 1.00 49.64 542 ASP A N 1
ATOM 733 C CA . ASP A 1 93 ? -8.513 23.683 4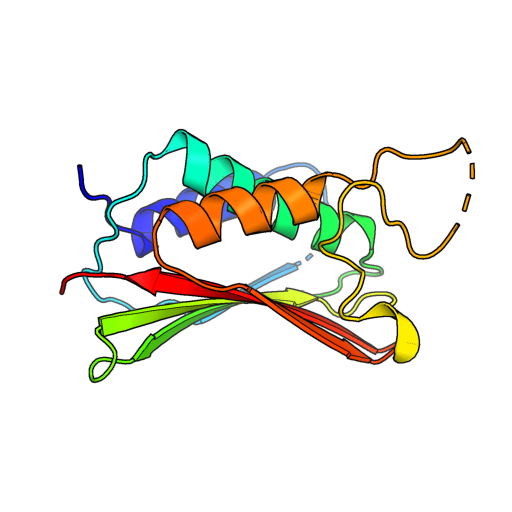.745 1.00 48.06 542 ASP A CA 1
ATOM 734 C C . ASP A 1 93 ? -9.969 23.231 4.864 1.00 46.10 542 ASP A C 1
ATOM 735 O O . ASP A 1 93 ? -10.789 23.515 3.987 1.00 44.69 542 ASP A O 1
ATOM 740 N N . VAL A 1 94 ? -10.294 22.522 5.939 1.00 45.81 543 VAL A N 1
ATOM 741 C CA . VAL A 1 94 ? -11.610 21.890 6.081 1.00 44.65 543 VAL A CA 1
ATOM 742 C C . VAL A 1 94 ? -12.814 22.824 5.856 1.00 42.89 543 VAL A C 1
ATOM 743 O O . VAL A 1 94 ? -13.862 22.390 5.360 1.00 42.25 543 VAL A O 1
ATOM 747 N N . GLU A 1 95 ? -12.689 24.087 6.243 1.00 42.33 544 GLU A N 1
ATOM 748 C CA . GLU A 1 95 ? -13.800 24.994 6.014 1.00 40.72 544 GLU A CA 1
ATOM 749 C C . GLU A 1 95 ? -13.553 25.961 4.860 1.00 38.72 544 GLU A C 1
ATOM 750 O O . GLU A 1 95 ? -14.290 26.930 4.687 1.00 39.42 544 GLU A O 1
ATOM 756 N N . LYS A 1 96 ? -12.520 25.688 4.071 1.00 35.91 545 LYS A N 1
ATOM 757 C CA . LYS A 1 96 ? -12.347 26.376 2.804 1.00 32.64 545 LYS A CA 1
ATOM 758 C C . LYS A 1 96 ? -12.911 25.570 1.645 1.00 29.30 545 LYS A C 1
ATOM 759 O O . LYS A 1 96 ? -13.082 26.110 0.553 1.00 26.53 545 LYS A O 1
ATOM 765 N N . VAL A 1 97 ? -13.175 24.285 1.870 1.00 26.29 546 VAL A N 1
ATOM 766 C CA . VAL A 1 97 ? -13.455 23.390 0.735 1.00 24.70 546 VAL A CA 1
ATOM 767 C C . VAL A 1 97 ? -14.749 23.728 -0.003 1.00 21.45 546 VAL A C 1
ATOM 768 O O . VAL A 1 97 ? -14.915 23.327 -1.155 1.00 20.18 546 VAL A O 1
ATOM 772 N N . PHE A 1 98 ? -15.650 24.468 0.640 1.00 20.16 547 PHE A N 1
ATOM 773 C CA . PHE A 1 98 ? -16.871 24.892 -0.055 1.00 17.83 547 PHE A CA 1
ATOM 774 C C . PHE A 1 98 ? -16.725 26.193 -0.821 1.00 17.88 547 PHE A C 1
ATOM 775 O O . PHE A 1 98 ? -17.661 26.609 -1.494 1.00 18.36 547 PHE A O 1
ATOM 783 N N . ASP A 1 99 ? -15.574 26.858 -0.705 1.00 18.99 548 ASP A N 1
ATOM 784 C CA . ASP A 1 99 ? -15.416 28.168 -1.332 1.00 20.17 548 ASP A CA 1
ATOM 785 C C . ASP A 1 99 ? -15.291 28.017 -2.850 1.00 20.02 548 ASP A C 1
ATOM 786 O O . ASP A 1 99 ? -14.741 27.034 -3.318 1.00 20.89 548 ASP A O 1
ATOM 791 N N . ARG A 1 100 ? -15.827 28.971 -3.600 1.00 20.13 549 ARG A N 1
ATOM 792 C CA . ARG A 1 100 ? -15.711 28.915 -5.061 1.00 21.00 549 ARG A CA 1
ATOM 793 C C . ARG A 1 100 ? -14.256 28.827 -5.501 1.00 22.51 549 ARG A C 1
ATOM 794 O O . ARG A 1 100 ? -13.429 29.644 -5.103 1.00 23.86 549 ARG A O 1
ATOM 802 N N . PHE A 1 101 ? -13.983 27.806 -6.315 1.00 22.23 550 PHE A N 1
ATOM 803 C CA . PHE A 1 101 ? -12.670 27.556 -6.967 1.00 24.28 550 PHE A CA 1
ATOM 804 C C . PHE A 1 101 ? -11.586 26.986 -6.046 1.00 25.82 550 PHE A C 1
ATOM 805 O O . PHE A 1 101 ? -10.471 26.668 -6.511 1.00 27.90 550 PHE A O 1
ATOM 813 N N . TYR A 1 102 ? -11.905 26.817 -4.762 1.00 26.50 551 TYR A N 1
ATOM 814 C CA . TYR A 1 102 ? -10.934 26.293 -3.806 1.00 27.74 551 TYR A CA 1
ATOM 815 C C . TYR A 1 102 ? -10.669 24.795 -3.995 1.00 27.67 551 TYR A C 1
ATOM 816 O O . TYR A 1 102 ? -11.601 23.979 -4.019 1.00 25.70 551 TYR A O 1
ATOM 825 N N . ARG A 1 103 ? -9.384 24.460 -4.195 1.00 29.80 552 ARG A N 1
ATOM 826 C CA . ARG A 1 103 ? -8.917 23.076 -4.184 1.00 31.14 552 ARG A CA 1
ATOM 827 C C . ARG A 1 103 ? -7.747 22.928 -3.204 1.00 32.64 552 ARG A C 1
ATOM 828 O O . ARG A 1 103 ? -6.935 23.841 -3.071 1.00 32.72 552 ARG A O 1
ATOM 836 N N . VAL A 1 104 ? -7.632 21.782 -2.536 1.00 34.50 553 VAL A N 1
ATOM 837 C CA . V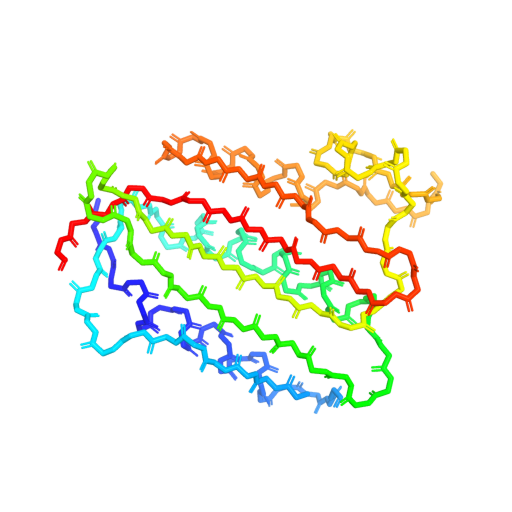AL A 1 104 ? -6.553 21.608 -1.545 1.00 37.36 553 VAL A CA 1
ATOM 838 C C . VAL A 1 104 ? -5.158 21.781 -2.176 1.00 40.87 553 VAL A C 1
ATOM 839 O O . VAL A 1 104 ? -4.246 22.349 -1.553 1.00 41.99 553 VAL A O 1
ATOM 843 N N . ASP A 1 105 ? -5.000 21.333 -3.415 1.00 43.20 554 ASP A N 1
ATOM 844 C CA . ASP A 1 105 ? -3.758 21.647 -4.135 1.00 46.91 554 ASP A CA 1
ATOM 845 C C . ASP A 1 105 ? -3.963 22.211 -5.543 1.00 47.82 554 ASP A C 1
ATOM 846 O O . ASP A 1 105 ? -4.707 21.643 -6.348 1.00 48.81 554 ASP A O 1
ATOM 851 N N . LEU A 1 112 ? -5.015 26.338 -13.095 1.00 47.98 561 LEU A N 1
ATOM 852 C CA . LEU A 1 112 ? -4.133 25.201 -13.317 1.00 49.37 561 LEU A CA 1
ATOM 853 C C . LEU A 1 112 ? -4.559 23.927 -12.569 1.00 47.74 561 LEU A C 1
ATOM 854 O O . LEU A 1 112 ? -4.128 23.687 -11.427 1.00 48.91 561 LEU A O 1
ATOM 859 N N . GLY A 1 113 ? -5.451 23.153 -13.201 1.00 45.78 562 GLY A N 1
ATOM 860 C CA . GLY A 1 113 ? -5.601 21.726 -12.941 1.00 42.45 562 GLY A CA 1
ATOM 861 C C . GLY A 1 113 ? -7.032 21.246 -12.762 1.00 39.41 562 GLY A C 1
ATOM 862 O O . GLY A 1 113 ? -7.374 20.114 -13.119 1.00 39.17 562 GLY A O 1
ATOM 863 N N . GLY A 1 114 ? -7.876 22.115 -12.227 1.00 35.58 563 GLY A N 1
ATOM 864 C CA . GLY A 1 114 ? -9.210 21.694 -11.777 1.00 31.39 563 GLY A CA 1
ATOM 865 C C . GLY A 1 114 ? -10.123 22.854 -11.475 1.00 28.28 563 GLY A C 1
ATOM 866 O O . GLY A 1 114 ? -9.657 23.966 -11.257 1.00 28.78 563 GLY A O 1
ATOM 867 N N . THR A 1 115 ? -11.425 22.582 -11.361 1.00 26.46 564 THR A N 1
ATOM 868 C CA . THR A 1 115 ? -12.403 23.662 -11.299 1.00 24.25 564 THR A CA 1
ATOM 869 C C . THR A 1 115 ? -12.621 24.161 -9.888 1.00 22.92 564 THR A C 1
ATOM 870 O O . THR A 1 115 ? -12.549 25.360 -9.638 1.00 22.17 564 THR A O 1
ATOM 874 N N . GLY A 1 116 ? -12.901 23.220 -8.980 1.00 21.56 565 GLY A N 1
ATOM 875 C CA . GLY A 1 116 ? -13.180 23.550 -7.554 1.00 21.55 565 GLY A CA 1
ATOM 876 C C . GLY A 1 116 ? -14.518 24.223 -7.301 1.00 20.99 565 GLY A C 1
ATOM 877 O O . GLY A 1 116 ? -14.646 25.052 -6.402 1.00 20.99 565 GLY A O 1
ATOM 878 N N . LEU A 1 117 ? -15.519 23.871 -8.087 1.00 20.65 566 LEU A N 1
ATOM 879 C CA . LEU A 1 117 ? -16.881 24.377 -7.853 1.00 18.40 566 LEU A CA 1
ATOM 880 C C . LEU A 1 117 ? -17.894 23.359 -7.314 1.00 18.00 566 LEU A C 1
ATOM 881 O O . LEU A 1 117 ? -18.944 23.792 -6.846 1.00 17.19 566 LEU A O 1
ATOM 886 N N . GLY A 1 118 ? -17.602 22.050 -7.372 1.00 18.39 567 GLY A N 1
ATOM 887 C CA . GLY A 1 118 ? -18.569 21.012 -6.954 1.00 16.97 567 GLY A CA 1
ATOM 888 C C . GLY A 1 118 ? -19.191 21.327 -5.610 1.00 16.40 567 GLY A C 1
ATOM 889 O O . GLY A 1 118 ? -20.409 21.311 -5.470 1.00 15.35 567 GLY A O 1
ATOM 890 N N . LEU A 1 119 ? -18.341 21.635 -4.648 1.00 16.15 568 LEU A N 1
ATOM 891 C CA . LEU A 1 119 ? -18.861 21.841 -3.283 1.00 15.14 568 LEU A CA 1
ATOM 892 C C . LEU A 1 119 ? -19.425 23.229 -3.074 1.00 16.21 568 LEU A C 1
ATOM 893 O O . LEU A 1 119 ? -20.277 23.446 -2.185 1.00 16.00 568 LEU A O 1
ATOM 898 N N . ALA A 1 120 ? -18.980 24.184 -3.900 1.00 15.80 569 ALA A N 1
ATOM 899 C CA . ALA A 1 120 ? -19.597 25.495 -3.856 1.00 15.53 569 ALA A CA 1
ATOM 900 C C . ALA A 1 120 ? -21.031 25.449 -4.362 1.00 15.85 569 ALA A C 1
ATOM 901 O O . ALA A 1 120 ? -21.927 26.096 -3.807 1.00 16.28 569 ALA A O 1
ATOM 903 N N . ILE A 1 121 ? -21.224 24.729 -5.469 1.00 15.96 570 ILE A N 1
ATOM 904 C CA . ILE A 1 121 ? -22.566 24.500 -6.009 1.00 15.48 570 ILE A CA 1
ATOM 905 C C . ILE A 1 121 ? -23.426 23.777 -4.962 1.00 15.27 570 ILE A C 1
ATOM 906 O O . ILE A 1 121 ? -24.560 24.144 -4.744 1.00 15.46 570 ILE A O 1
ATOM 911 N N . ALA A 1 122 ? -22.866 22.766 -4.316 1.00 14.24 571 ALA A N 1
ATOM 912 C CA . ALA A 1 122 ? -23.616 21.981 -3.342 1.00 13.57 571 ALA A CA 1
ATOM 913 C C . ALA A 1 122 ? -24.040 22.919 -2.221 1.00 12.66 571 ALA A C 1
ATOM 914 O O . ALA A 1 122 ? -25.216 22.924 -1.831 1.00 13.12 571 ALA A O 1
ATOM 916 N N . LYS A 1 123 ? -23.102 23.743 -1.742 1.00 12.29 572 LYS A N 1
ATOM 917 C CA . LYS A 1 123 ? -23.436 24.681 -0.664 1.00 13.04 572 LYS A CA 1
ATOM 918 C C . LYS A 1 123 ? -24.500 25.671 -1.060 1.00 12.81 572 LYS A C 1
ATOM 919 O O . LYS A 1 123 ? -25.426 25.927 -0.283 1.00 12.87 572 LYS A O 1
ATOM 925 N N . GLU A 1 124 ? -24.375 26.248 -2.253 1.00 12.98 573 GLU A N 1
ATOM 926 C CA . GLU A 1 124 ? -25.337 27.256 -2.681 1.00 14.11 573 GLU A CA 1
ATOM 927 C C . GLU A 1 124 ? -26.734 26.635 -2.761 1.00 13.32 573 GLU A C 1
ATOM 928 O O . GLU A 1 124 ? -27.709 27.282 -2.319 1.00 14.29 573 GLU A O 1
ATOM 934 N N . MET A 1 125 ? -26.837 25.429 -3.327 1.00 13.59 574 MET A N 1
ATOM 935 C CA . MET A 1 125 ? -28.145 24.783 -3.501 1.00 14.04 574 MET A CA 1
ATOM 936 C C . MET A 1 125 ? -28.768 24.370 -2.183 1.00 13.52 574 MET A C 1
ATOM 937 O O . MET A 1 125 ? -29.954 24.604 -1.983 1.00 14.60 574 MET A O 1
ATOM 942 N N . VAL A 1 126 ? -27.956 23.789 -1.312 1.00 12.03 575 VAL A N 1
ATOM 943 C CA . VAL A 1 126 ? -28.467 23.427 0.033 1.00 12.33 575 VAL A CA 1
ATOM 944 C C . VAL A 1 126 ? -28.919 24.683 0.773 1.00 11.30 575 VAL A C 1
ATOM 945 O O . VAL A 1 126 ? -30.051 24.740 1.315 1.00 13.34 575 VAL A O 1
ATOM 949 N N . GLN A 1 127 ? -28.071 25.707 0.789 1.00 11.13 576 GLN A N 1
ATOM 950 C CA . GLN A 1 127 ? -28.439 26.929 1.509 1.00 11.34 576 GLN A CA 1
ATOM 951 C C . GLN A 1 127 ? -29.666 27.622 0.944 1.00 11.76 576 GLN A C 1
ATOM 952 O O . GLN A 1 127 ? -30.516 28.156 1.696 1.00 12.61 576 GLN A O 1
ATOM 958 N N . ALA A 1 128 ? -29.822 27.583 -0.380 1.00 12.41 577 ALA A N 1
ATOM 959 C CA . ALA A 1 128 ? -30.948 28.269 -0.976 1.00 13.27 577 ALA A CA 1
ATOM 960 C C . ALA A 1 128 ? -32.279 27.654 -0.539 1.00 13.05 577 ALA A C 1
ATOM 961 O O . ALA A 1 128 ? -33.320 28.353 -0.552 1.00 14.00 577 ALA A O 1
ATOM 963 N N . HIS A 1 129 ? -32.212 26.379 -0.165 1.00 14.74 578 HIS A N 1
ATOM 964 C CA . HIS A 1 129 ? -33.375 25.622 0.248 1.00 17.27 578 HIS A CA 1
ATOM 965 C C . HIS A 1 129 ? -33.491 25.453 1.743 1.00 16.28 578 HIS A C 1
ATOM 966 O O . HIS A 1 129 ? -34.272 24.638 2.222 1.00 17.91 578 HIS A O 1
ATOM 973 N N . GLY A 1 130 ? -32.771 26.323 2.459 1.00 14.61 579 GLY A N 1
ATOM 974 C CA . GLY A 1 130 ? -32.960 26.455 3.915 1.00 14.87 579 GLY A CA 1
ATOM 975 C C . GLY A 1 130 ? -32.107 25.542 4.760 1.00 15.13 579 GLY A C 1
ATOM 976 O O . GLY A 1 130 ? -32.335 25.440 6.003 1.00 18.41 579 GLY A O 1
ATOM 977 N N . GLY A 1 131 ? -31.140 24.886 4.153 1.00 13.99 580 GLY A N 1
ATOM 978 C CA . GLY A 1 131 ? -30.198 24.015 4.909 1.00 13.93 580 GLY A CA 1
ATOM 979 C C . GLY A 1 131 ? -28.807 24.608 5.078 1.00 14.22 580 GLY A C 1
ATOM 980 O O . GLY A 1 131 ? -28.513 25.747 4.686 1.00 13.82 58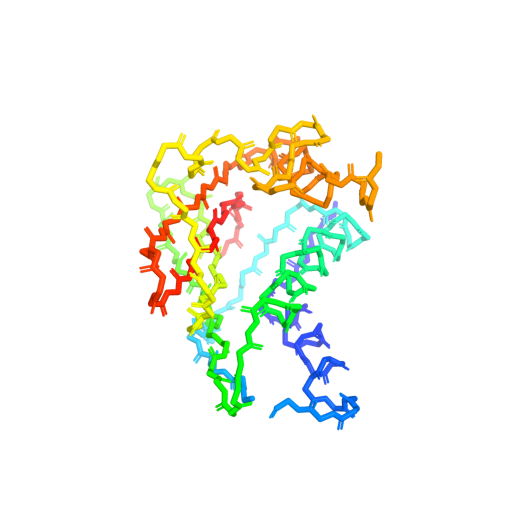0 GLY A O 1
ATOM 981 N N . ASP A 1 132 ? -27.924 23.800 5.675 1.00 13.02 581 ASP A N 1
ATOM 982 C CA . ASP A 1 132 ? -26.542 24.153 5.886 1.00 13.35 581 ASP A CA 1
ATOM 983 C C . ASP A 1 132 ? -25.679 22.941 5.538 1.00 14.40 581 ASP A C 1
ATOM 984 O O . ASP A 1 132 ? -26.202 21.845 5.367 1.00 14.86 581 ASP A O 1
ATOM 989 N N . ILE A 1 133 ? -24.384 23.165 5.376 1.00 14.25 582 ILE A N 1
ATOM 990 C CA . ILE A 1 133 ? -23.476 22.091 4.994 1.00 15.64 582 ILE A CA 1
ATOM 991 C C . ILE A 1 133 ? -22.124 22.262 5.678 1.00 16.54 582 ILE A C 1
ATOM 992 O O . ILE A 1 133 ? -21.710 23.390 5.968 1.00 17.58 582 ILE A O 1
ATOM 997 N N . TRP A 1 134 ? -21.453 21.141 5.961 1.00 17.06 583 TRP A N 1
ATOM 998 C CA . TRP A 1 134 ? -20.150 21.209 6.590 1.00 17.61 583 TRP A CA 1
ATOM 999 C C . TRP A 1 134 ? -19.396 19.935 6.258 1.00 17.39 583 TRP A C 1
ATOM 1000 O O . TRP A 1 134 ? -19.990 18.960 5.766 1.00 16.53 583 TRP A O 1
ATOM 1011 N N . ALA A 1 135 ? -18.088 19.974 6.529 1.00 19.57 584 ALA A N 1
ATOM 1012 C CA . ALA A 1 135 ? -17.169 18.861 6.317 1.00 20.81 584 ALA A CA 1
ATOM 1013 C C . ALA A 1 135 ? -16.498 18.528 7.628 1.00 23.78 584 ALA A C 1
ATOM 1014 O O . ALA A 1 135 ? -16.099 19.439 8.350 1.00 25.55 584 ALA A O 1
ATOM 1016 N N . ASP A 1 136 ? -16.420 17.231 7.926 1.00 24.65 585 ASP A N 1
ATOM 1017 C CA . ASP A 1 136 ? -15.618 16.718 9.041 1.00 27.69 585 ASP A CA 1
ATOM 1018 C C . ASP A 1 136 ? -14.593 15.770 8.424 1.00 29.40 585 ASP A C 1
ATOM 1019 O O . ASP A 1 136 ? -14.946 14.895 7.632 1.00 28.91 585 ASP A O 1
ATOM 1024 N N . SER A 1 137 ? -13.316 15.953 8.754 1.00 32.95 586 SER A N 1
ATOM 1025 C CA . SER A 1 137 ? -12.278 15.219 8.046 1.00 34.98 586 SER A CA 1
ATOM 1026 C C . SER A 1 137 ? -11.011 15.066 8.879 1.00 38.33 586 SER A C 1
ATOM 1027 O O . SER A 1 137 ? -10.666 15.951 9.674 1.00 38.75 586 SER A O 1
ATOM 1030 N N . ILE A 1 138 ? -10.358 13.919 8.704 1.00 40.05 587 ILE A N 1
ATOM 1031 C CA . ILE A 1 138 ? -9.041 13.650 9.274 1.00 43.05 587 ILE A CA 1
ATOM 1032 C C . ILE A 1 138 ? -8.144 13.312 8.104 1.00 44.32 587 ILE A C 1
ATOM 1033 O O . ILE A 1 138 ? -8.437 12.385 7.339 1.00 44.55 587 ILE A O 1
ATOM 1038 N N . GLU A 1 139 ? -7.069 14.080 7.953 1.00 45.49 588 GLU A N 1
ATOM 1039 C CA . GLU A 1 139 ? -6.103 13.840 6.899 1.00 47.06 588 GLU A CA 1
ATOM 1040 C C . GLU A 1 139 ? -5.612 12.400 7.054 1.00 48.83 588 GLU A C 1
ATOM 1041 O O . GLU A 1 139 ? -5.196 12.001 8.142 1.00 50.61 588 GLU A O 1
ATOM 1047 N N . GLY A 1 140 ? -5.736 11.613 5.986 1.00 48.72 589 GLY A N 1
ATOM 1048 C CA . GLY A 1 140 ? -5.297 10.217 5.988 1.00 50.71 589 GLY A CA 1
ATOM 1049 C C . GLY A 1 140 ? -6.278 9.192 6.550 1.00 50.49 589 GLY A C 1
ATOM 1050 O O . GLY A 1 140 ? -5.958 8.004 6.600 1.00 52.91 589 GLY A O 1
ATOM 1051 N N . LYS A 1 141 ? -7.464 9.624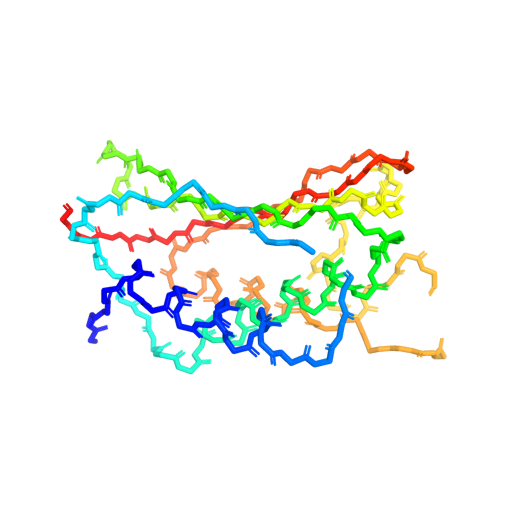 6.978 1.00 48.71 590 LYS A N 1
ATOM 1052 C CA . LYS A 1 141 ? -8.467 8.670 7.463 1.00 48.30 590 LYS A CA 1
ATOM 1053 C C . LYS A 1 141 ? -9.788 8.725 6.685 1.00 45.41 590 LYS A C 1
ATOM 1054 O O . LYS A 1 141 ? -10.360 7.686 6.347 1.00 45.76 590 LYS A O 1
ATOM 1060 N N . GLY A 1 142 ? -10.268 9.930 6.403 1.00 41.83 591 GLY A N 1
ATOM 1061 C CA . GLY A 1 142 ? -11.472 10.074 5.588 1.00 38.47 591 GLY A CA 1
ATOM 1062 C C . GLY A 1 142 ? -12.229 11.349 5.854 1.00 35.24 591 GLY A C 1
ATOM 1063 O O . GLY A 1 142 ? -11.828 12.148 6.696 1.00 35.90 591 GLY A O 1
ATOM 1064 N N . THR A 1 143 ? -13.330 11.515 5.123 1.00 32.38 592 THR A N 1
ATOM 1065 C CA . THR A 1 143 ? -14.146 12.743 5.158 1.00 28.65 592 THR A CA 1
ATOM 1066 C C . THR A 1 143 ? -15.624 12.385 5.237 1.00 26.89 592 THR A C 1
ATOM 1067 O O . THR A 1 143 ? -16.094 11.468 4.551 1.00 26.55 592 THR A O 1
ATOM 1071 N N . THR A 1 144 ? -16.347 13.118 6.080 1.00 25.09 593 THR A N 1
ATOM 1072 C CA . THR A 1 144 ? -17.808 13.131 6.029 1.00 23.03 593 THR A CA 1
ATOM 1073 C C . THR A 1 144 ? -18.283 14.524 5.599 1.00 22.02 593 THR A C 1
ATOM 1074 O O . THR A 1 144 ? -17.908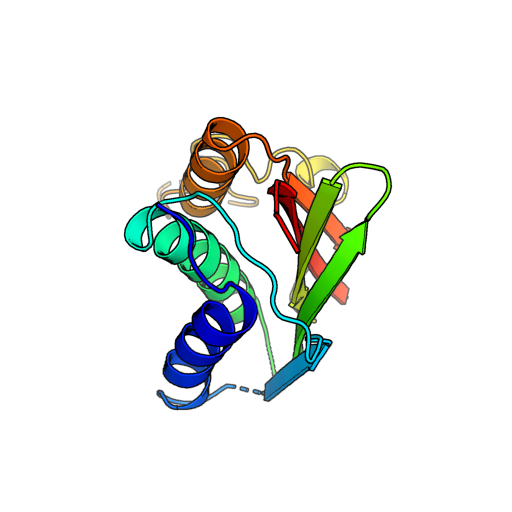 15.527 6.198 1.00 22.17 593 THR A O 1
ATOM 1078 N N . ILE A 1 145 ? -19.119 14.556 4.573 1.00 20.94 594 ILE A N 1
ATOM 1079 C CA . ILE A 1 145 ? -19.851 15.764 4.226 1.00 19.93 594 ILE A CA 1
ATOM 1080 C C . ILE A 1 145 ? -21.281 15.604 4.706 1.00 19.12 594 ILE A C 1
ATOM 1081 O O . ILE A 1 145 ? -21.921 14.594 4.409 1.00 19.12 594 ILE A O 1
ATOM 1086 N N . THR A 1 146 ? -21.789 16.605 5.418 1.00 17.74 595 THR A N 1
ATOM 1087 C CA . THR A 1 146 ? -23.150 16.546 5.933 1.00 17.82 595 THR A CA 1
ATOM 1088 C C . THR A 1 146 ? -23.882 17.810 5.560 1.00 16.32 595 THR A C 1
ATOM 1089 O O . THR A 1 146 ? -23.319 18.893 5.644 1.00 16.55 595 THR A O 1
ATOM 1093 N N . PHE A 1 147 ? -25.117 17.641 5.131 1.00 15.98 596 PHE A N 1
ATOM 1094 C CA . PHE A 1 147 ? -25.998 18.790 4.868 1.00 15.34 596 PHE A CA 1
ATOM 1095 C C . PHE A 1 147 ? -27.355 18.567 5.456 1.00 16.82 596 PHE A C 1
ATOM 1096 O O . PHE A 1 147 ? -27.775 17.439 5.684 1.00 17.51 596 PHE A O 1
ATOM 1104 N N . THR A 1 148 ? -28.036 19.667 5.712 1.00 15.09 597 THR A N 1
ATOM 1105 C CA . THR A 1 148 ? -29.392 19.572 6.231 1.00 16.01 597 THR A CA 1
ATOM 1106 C C . THR A 1 148 ? -30.414 20.071 5.187 1.00 16.52 597 THR A C 1
ATOM 1107 O O . THR A 1 148 ? -30.108 20.891 4.281 1.00 15.02 597 THR A O 1
ATOM 1111 N N . LEU A 1 149 ? -31.641 19.566 5.319 1.00 16.92 598 LEU A N 1
ATOM 1112 C CA . LEU A 1 149 ? -32.778 20.078 4.530 1.00 17.54 598 LEU A CA 1
ATOM 1113 C C . LEU A 1 149 ? -33.988 20.102 5.437 1.00 18.40 598 LEU A C 1
ATOM 1114 O O . LEU A 1 149 ? -34.215 19.148 6.207 1.00 18.10 598 LEU A O 1
ATOM 1119 N N . PRO A 1 150 ? -34.809 21.163 5.337 1.00 17.39 599 PRO A N 1
ATOM 1120 C CA . PRO A 1 150 ? -36.111 21.099 6.014 1.00 18.41 599 PRO A CA 1
ATOM 1121 C C . PRO A 1 150 ? -36.924 19.946 5.437 1.00 19.98 599 PRO A C 1
ATOM 1122 O O . PRO A 1 150 ? -36.805 19.647 4.240 1.00 20.74 599 PRO A O 1
ATOM 1126 N N . TYR A 1 151 ? -37.756 19.314 6.272 1.00 21.64 600 TYR A N 1
ATOM 1127 C CA . TYR A 1 151 ? -38.578 18.204 5.803 1.00 23.51 600 TYR A CA 1
ATOM 1128 C C . TYR A 1 151 ? -39.949 18.236 6.466 1.00 25.87 600 TYR A C 1
ATOM 1129 O O . TYR A 1 151 ? -40.166 18.921 7.468 1.00 26.76 600 TYR A O 1
ATOM 1138 N N . LYS A 1 152 ? -40.865 17.489 5.875 1.00 28.63 601 LYS A N 1
ATOM 1139 C CA . LYS A 1 152 ? -42.118 17.163 6.553 1.00 31.40 601 LYS A CA 1
ATOM 1140 C C . LYS A 1 152 ? -42.259 15.660 6.579 1.00 33.41 601 LYS A C 1
ATOM 1141 O O . LYS A 1 152 ? -41.794 14.953 5.660 1.00 32.50 601 LYS A O 1
ATOM 1147 N N . GLU A 1 153 ? -42.883 15.199 7.671 1.00 36.68 602 GLU A N 1
ATOM 1148 C CA . GLU A 1 153 ? -43.149 13.792 7.997 1.00 40.32 602 GLU A CA 1
ATOM 1149 C C . GLU A 1 153 ? -42.063 12.917 8.619 1.00 41.06 602 GLU A C 1
ATOM 1150 O O . GLU A 1 153 ? -42.361 11.803 9.096 1.00 43.38 602 GLU A O 1
#

Radius of gyration: 14.77 Å; Cα contacts (8 Å, |Δi|>4): 289; chains: 1; bounding box: 39×30×30 Å

Solvent-accessible surface area: 8608 Å² total; per-residue (Å²): 152,97,22,43,0,22,177,38,1,28,115,8,0,47,112,46,87,158,92,202,168,77,49,23,79,87,86,38,31,156,97,71,0,70,0,98,5,78,96,70,70,0,24,67,0,0,31,31,2,0,55,36,4,63,151,100,35,72,102,49,16,86,2,19,0,16,6,90,27,38,91,165,94,93,32,0,64,0,19,3,101,14,80,4,111,10,22,30,182,175,17,33,146,99,16,15,59,168,115,63,90,62,152,223,77,44,90,22,41,29,18,10,57,0,70,122,28,0,85,76,59,51,5,77,18,86,12,82,24,112,117,68,155,9,12,35,12,13,0,4,1,51,17,117,130

GO terms:
  GO:0004673 protein histidine kinase activity (F, EXP)

Nearest PDB structures (foldseek):
  3sl2-assembly1_A  TM=1.007E+00  e=3.489E-31  Bacillus subtilis
  5c93-assembly1_A  TM=9.228E-01  e=2.332E-17  Lactiplantibacillus plantarum 16
  8a6x-assembly1_B  TM=8.170E-01  e=4.023E-12  Pseudomonas putida KT2440
  4q20-assembly1_A  TM=8.406E-01  e=5.062E-11  Caulobacter vibrioides CB15
  4gcz-assembly1_A  TM=8.251E-01  e=3.977E-11  Bacillus subtilis subsp. subtilis str. 168